Protein AF-Q2I180-F1 (afdb_monomer)

Secondary structure (DSSP, 8-state):
--------SS--PPPP-HHHHH-HHHHHHHHHHGGGGS--S-HHHHT-SS--HHHHHHHHHHHHHHHHHTT--HHHHHHHHHHHHHHHTTS---GGGHHHHHHHHHHHHHHH--

Organism: Ictalurus punctatus (NCBI:txid7998)

Mean predicted aligned error: 6.55 Å

Radius of gyration: 18.35 Å; Cα contacts (8 Å, |Δi|>4): 86; chains: 1; bounding box: 57×36×45 Å

pLDDT: mean 90.59, std 13.03, range [41.16, 98.62]

Sequence (114 aa):
MELFCREKEGVVRALLDPTIFSDDRVLQSLLTIEDMFLPQAPYFQRVQKDLQPYMRRVVATWMLEVCEEEDCEQEVFLLAVNYLDRYLSVVPTKKSCLQLLGAVCLFLASKLKS

Solvent-accessible surface area (backbone atoms only — not comparable to full-atom values): 6769 Å² total; per-residue (Å²): 136,81,84,75,79,73,75,67,96,61,89,86,71,85,73,90,55,65,62,70,79,69,36,67,66,49,56,53,49,53,61,70,50,45,76,82,68,56,52,56,78,69,20,62,82,76,43,24,83,67,45,54,76,66,57,55,49,54,46,52,51,53,49,46,52,53,34,62,75,67,69,50,51,72,64,19,52,56,46,14,51,46,47,45,47,40,46,42,35,75,45,70,50,54,62,90,47,49,59,59,50,49,52,52,24,43,55,55,22,39,75,74,49,109

InterPro domains:
  IPR006671 Cyclin, N-terminal [PF00134] (26-113)
  IPR036915 Cyclin-like superfamily [SSF47954] (22-112)
  IPR039361 Cyclin [PTHR10177] (45-112)
  IPR048258 Cyclins, cyclin-box [PS00292] (56-87)

Foldseek 3Di:
DDPPPPPPPDDDDDDDDCCCVVPVVNVVVCVVCVVVQDQDPPLCVPPEDADDPVLLVVLLVVLVVVCVVVVHDPQLSVQLNSQLRNCSSHHHDHSVCSNVSSVVSSVVSRVVRD

Nearest PDB structures (foldseek):
  7sj3-assembly1_B  TM=9.696E-01  e=1.482E-08  Homo sapiens
  6p8h-assembly1_A  TM=9.387E-01  e=1.680E-07  Homo sapiens
  6ath-assembly1_B  TM=9.439E-01  e=8.316E-05  Homo sapiens
  6guc-assembly2_D  TM=9.459E-01  e=7.879E-05  Bos taurus
  7mkx-assembly1_B  TM=9.424E-01  e=1.426E-04  Homo sapiens

Structure (mmCIF, N/CA/C/O backbone):
data_AF-Q2I180-F1
#
_entry.id   AF-Q2I180-F1
#
loop_
_atom_site.group_PDB
_atom_site.id
_atom_site.type_symbol
_atom_site.label_atom_id
_atom_site.label_alt_id
_atom_site.label_comp_id
_atom_site.label_asym_id
_atom_site.label_entity_id
_atom_site.label_seq_id
_atom_site.pdbx_PDB_ins_code
_atom_site.Cartn_x
_atom_site.Cartn_y
_atom_site.Cartn_z
_atom_site.occupancy
_atom_site.B_iso_or_equiv
_atom_site.auth_seq_id
_atom_site.auth_comp_id
_atom_site.auth_asym_id
_atom_site.auth_atom_id
_atom_site.pdbx_PDB_model_num
ATOM 1 N N . MET A 1 1 ? 39.641 -28.053 -6.806 1.00 41.16 1 MET A N 1
ATOM 2 C CA . MET A 1 1 ? 39.078 -27.305 -7.946 1.00 41.16 1 MET A CA 1
ATOM 3 C C . MET A 1 1 ? 37.900 -26.534 -7.375 1.00 41.16 1 MET A C 1
ATOM 5 O O . MET A 1 1 ? 36.818 -27.086 -7.244 1.00 41.16 1 MET A O 1
ATOM 9 N N . GLU A 1 2 ? 38.175 -25.347 -6.841 1.00 41.88 2 GLU A N 1
ATOM 10 C CA . GLU A 1 2 ? 37.184 -24.522 -6.146 1.00 41.88 2 GLU A CA 1
ATOM 11 C C . GLU A 1 2 ? 36.348 -23.796 -7.198 1.00 41.88 2 GLU A C 1
ATOM 13 O O . GLU A 1 2 ? 36.866 -22.988 -7.970 1.00 41.88 2 GLU A O 1
ATOM 18 N N . LEU A 1 3 ? 35.061 -24.134 -7.272 1.00 48.47 3 LEU A N 1
ATOM 19 C CA . LEU A 1 3 ? 34.081 -23.365 -8.026 1.00 48.47 3 LEU A CA 1
ATOM 20 C C . LEU A 1 3 ? 33.884 -22.035 -7.291 1.00 48.47 3 LEU A C 1
ATOM 22 O O . LEU A 1 3 ? 33.014 -21.908 -6.435 1.00 48.47 3 LEU A O 1
ATOM 26 N N . PHE A 1 4 ? 34.726 -21.050 -7.603 1.00 52.31 4 PHE A N 1
ATOM 27 C CA . PHE A 1 4 ? 34.483 -19.657 -7.253 1.00 52.31 4 PHE A CA 1
ATOM 28 C C . PHE A 1 4 ? 33.259 -19.182 -8.044 1.00 52.31 4 PHE A C 1
ATOM 30 O O . PHE A 1 4 ? 33.375 -18.658 -9.154 1.00 52.31 4 PHE A O 1
ATOM 37 N N . CYS A 1 5 ? 32.068 -19.356 -7.473 1.00 57.03 5 CYS A N 1
ATOM 38 C CA . CYS A 1 5 ? 30.942 -18.493 -7.793 1.00 57.03 5 CYS A CA 1
ATOM 39 C C . CYS A 1 5 ? 31.336 -17.083 -7.339 1.00 57.03 5 CYS A C 1
ATOM 41 O O . CYS A 1 5 ? 31.124 -16.704 -6.192 1.00 57.03 5 CYS A O 1
ATOM 43 N N . ARG A 1 6 ? 31.991 -16.322 -8.224 1.00 53.47 6 ARG A N 1
ATOM 44 C CA . ARG A 1 6 ? 32.110 -14.870 -8.089 1.00 53.47 6 ARG A CA 1
ATOM 45 C C . ARG A 1 6 ? 30.697 -14.306 -8.196 1.00 53.47 6 ARG A C 1
ATOM 47 O O . ARG A 1 6 ? 30.239 -13.995 -9.295 1.00 53.47 6 ARG A O 1
ATOM 54 N N . GLU A 1 7 ? 30.006 -14.199 -7.070 1.00 60.84 7 GLU A N 1
ATOM 55 C CA . GLU A 1 7 ? 28.931 -13.225 -6.937 1.00 60.84 7 GLU A CA 1
ATOM 56 C C . GLU A 1 7 ? 29.562 -11.876 -7.296 1.00 60.84 7 GLU A C 1
ATOM 58 O O . GLU A 1 7 ? 30.527 -11.433 -6.672 1.00 60.84 7 GLU A O 1
ATOM 63 N N . LYS A 1 8 ? 29.146 -11.292 -8.424 1.00 57.25 8 LYS A N 1
ATOM 64 C CA . LYS A 1 8 ? 29.594 -9.947 -8.778 1.00 57.25 8 LYS A CA 1
ATOM 65 C C . LYS A 1 8 ? 29.101 -9.026 -7.664 1.00 57.25 8 LYS A C 1
ATOM 67 O O . LYS A 1 8 ? 27.902 -8.994 -7.414 1.00 57.25 8 LYS A O 1
ATOM 72 N N . GLU A 1 9 ? 30.009 -8.282 -7.038 1.00 57.62 9 GLU A N 1
ATOM 73 C CA . GLU A 1 9 ? 29.699 -7.197 -6.096 1.00 57.62 9 GLU A CA 1
ATOM 74 C C . GLU A 1 9 ? 28.994 -6.044 -6.835 1.00 57.62 9 GLU A C 1
ATOM 76 O O . GLU A 1 9 ? 29.583 -5.009 -7.137 1.00 57.62 9 GLU A O 1
ATOM 81 N N . GLY A 1 10 ? 27.735 -6.246 -7.216 1.00 67.00 10 GLY A N 1
ATOM 82 C CA . GLY A 1 10 ? 26.932 -5.244 -7.899 1.00 67.00 10 GLY A CA 1
ATOM 83 C C . GLY A 1 10 ? 25.478 -5.671 -8.018 1.00 67.00 10 GLY A C 1
ATOM 84 O O . GLY A 1 10 ? 25.181 -6.829 -8.306 1.00 67.00 10 GLY A O 1
ATOM 85 N N . VAL A 1 11 ? 24.571 -4.714 -7.820 1.00 70.06 11 VAL A N 1
ATOM 86 C CA . VAL A 1 11 ? 23.131 -4.916 -8.004 1.00 70.06 11 VAL A CA 1
ATOM 87 C C . VAL A 1 11 ? 22.871 -5.313 -9.460 1.00 70.06 11 VAL A C 1
ATOM 89 O O . VAL A 1 11 ? 23.137 -4.541 -10.384 1.00 70.06 11 VAL A O 1
ATOM 92 N N . VAL A 1 12 ? 22.374 -6.531 -9.679 1.00 78.25 12 VAL A N 1
ATOM 93 C CA . VAL A 1 12 ? 21.994 -7.013 -11.011 1.00 78.25 12 VAL A CA 1
ATOM 94 C C . VAL A 1 12 ? 20.635 -6.416 -11.358 1.00 78.25 12 VAL A C 1
ATOM 96 O O . VAL A 1 12 ? 19.629 -6.775 -10.761 1.00 78.25 12 VAL A O 1
ATOM 99 N N . ARG A 1 13 ? 20.600 -5.497 -12.326 1.00 81.81 13 ARG A N 1
ATOM 100 C CA . ARG A 1 13 ? 19.356 -4.903 -12.837 1.00 81.81 13 ARG A CA 1
ATOM 101 C C . ARG A 1 13 ? 18.961 -5.541 -14.165 1.00 81.81 13 ARG A C 1
ATOM 103 O O . ARG A 1 13 ? 19.824 -5.938 -14.952 1.00 81.81 13 ARG A O 1
ATOM 110 N N . ALA A 1 14 ? 17.658 -5.607 -14.423 1.00 83.69 14 ALA A N 1
ATOM 111 C CA . ALA A 1 14 ? 17.145 -6.018 -15.723 1.00 83.69 14 ALA A CA 1
ATOM 112 C C . ALA A 1 14 ? 17.614 -5.044 -16.820 1.00 83.69 14 ALA A C 1
ATOM 114 O O . ALA A 1 14 ? 17.626 -3.827 -16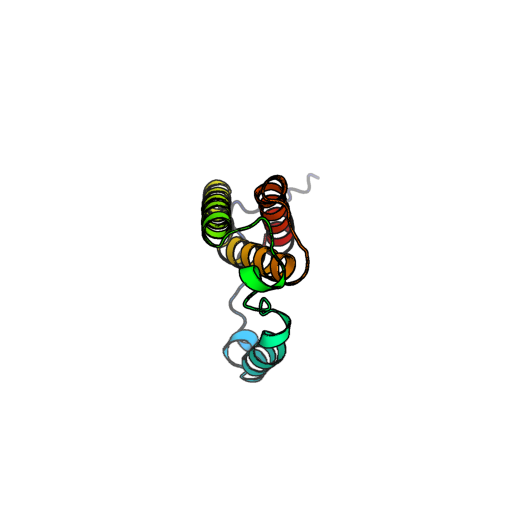.629 1.00 83.69 14 ALA A O 1
ATOM 115 N N . LEU A 1 15 ? 18.006 -5.586 -17.974 1.00 86.44 15 LEU A N 1
ATOM 116 C CA . LEU A 1 15 ? 18.282 -4.782 -19.165 1.00 86.44 15 LEU A CA 1
ATOM 117 C C . LEU A 1 15 ? 16.966 -4.242 -19.740 1.00 86.44 15 LEU A C 1
ATOM 119 O O . LEU A 1 15 ? 15.916 -4.863 -19.585 1.00 8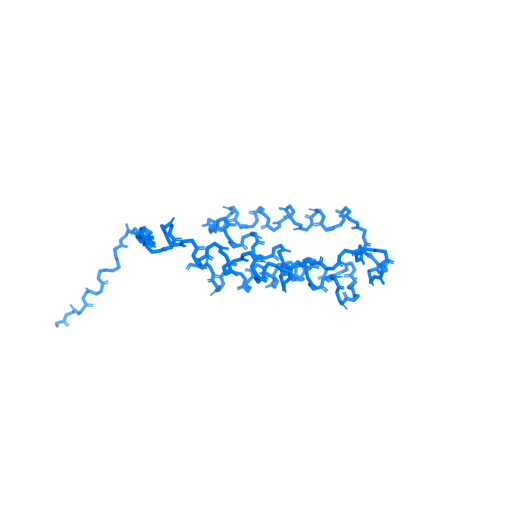6.44 15 LEU A O 1
ATOM 123 N N . LEU A 1 16 ? 17.033 -3.107 -20.438 1.00 86.06 16 LEU A N 1
ATOM 124 C CA . LEU A 1 16 ? 15.878 -2.576 -21.160 1.00 86.06 16 LEU A CA 1
ATOM 125 C C . LEU A 1 16 ? 15.461 -3.562 -22.254 1.00 86.06 16 LEU A C 1
ATOM 127 O O . LEU A 1 16 ? 16.242 -3.841 -23.164 1.00 86.06 16 LEU A O 1
ATOM 131 N N . ASP A 1 17 ? 14.229 -4.060 -22.170 1.00 90.06 17 ASP A N 1
ATOM 132 C CA . ASP A 1 17 ? 13.618 -4.883 -23.210 1.00 90.06 17 ASP A CA 1
ATOM 133 C C . ASP A 1 17 ? 12.829 -3.981 -24.175 1.00 90.06 17 ASP A C 1
ATOM 135 O O . ASP A 1 17 ? 11.791 -3.437 -23.784 1.00 90.06 17 ASP A O 1
ATOM 139 N N . PRO A 1 18 ? 13.273 -3.814 -25.437 1.00 90.19 18 PRO A N 1
ATOM 140 C CA . PRO A 1 18 ? 12.567 -2.994 -26.419 1.00 90.19 18 PRO A CA 1
ATOM 141 C C . PRO A 1 18 ? 11.113 -3.422 -26.629 1.00 90.19 18 PRO A C 1
ATOM 143 O O . PRO A 1 18 ? 10.276 -2.573 -26.923 1.00 90.19 18 PRO A O 1
ATOM 146 N N . THR A 1 19 ? 10.801 -4.707 -26.448 1.00 90.25 19 THR A N 1
ATOM 147 C CA . THR A 1 19 ? 9.450 -5.258 -26.603 1.00 90.25 19 THR A CA 1
ATOM 148 C C . THR A 1 19 ? 8.502 -4.692 -25.554 1.00 90.25 19 THR A C 1
ATOM 150 O O . THR A 1 19 ? 7.372 -4.355 -25.882 1.00 90.25 19 THR A O 1
ATOM 153 N N . ILE A 1 20 ? 8.962 -4.523 -24.310 1.00 91.44 20 ILE A N 1
ATOM 154 C CA . ILE A 1 20 ? 8.139 -3.971 -23.223 1.00 91.44 20 ILE A CA 1
ATOM 155 C C . ILE A 1 20 ? 7.737 -2.520 -23.519 1.00 91.44 20 ILE A C 1
ATOM 157 O O . ILE A 1 20 ? 6.619 -2.120 -23.203 1.00 91.44 20 ILE A O 1
ATOM 161 N N . PHE A 1 21 ? 8.635 -1.742 -24.132 1.00 87.50 21 PHE A N 1
ATOM 162 C CA . PHE A 1 21 ? 8.456 -0.295 -24.302 1.00 87.50 21 PHE A CA 1
ATOM 163 C C . PHE A 1 21 ? 7.979 0.136 -25.693 1.00 87.50 21 PHE A C 1
ATOM 165 O O . PHE A 1 21 ? 7.456 1.237 -25.826 1.00 87.50 21 PHE A O 1
ATOM 172 N N . SER A 1 22 ? 8.180 -0.686 -26.726 1.00 91.38 22 SER A N 1
ATOM 173 C CA . SER A 1 22 ? 7.849 -0.334 -28.118 1.00 91.38 22 SER A CA 1
ATOM 174 C C . SER A 1 22 ? 6.601 -1.039 -28.645 1.00 91.38 22 SER A C 1
ATOM 176 O O . SER A 1 22 ? 6.082 -0.649 -29.686 1.00 91.38 22 SER A O 1
ATOM 178 N N . ASP A 1 23 ? 6.137 -2.096 -27.974 1.00 94.88 23 ASP A N 1
ATOM 179 C CA . ASP A 1 23 ? 4.945 -2.833 -28.383 1.00 94.88 23 ASP A CA 1
ATOM 180 C C . ASP A 1 23 ? 3.705 -2.314 -27.646 1.00 94.88 23 ASP A C 1
ATOM 182 O O . ASP A 1 23 ? 3.501 -2.589 -26.460 1.00 94.88 23 ASP A O 1
ATOM 186 N N . ASP A 1 24 ? 2.833 -1.611 -28.371 1.00 94.25 24 ASP A N 1
ATOM 187 C CA . ASP A 1 24 ? 1.578 -1.065 -27.841 1.00 94.25 24 ASP A CA 1
ATOM 188 C C . ASP A 1 24 ? 0.701 -2.127 -27.158 1.00 94.25 24 ASP A C 1
ATOM 190 O O . ASP A 1 24 ? -0.071 -1.811 -26.249 1.00 94.25 24 ASP A O 1
ATOM 194 N N . ARG A 1 25 ? 0.824 -3.407 -27.543 1.00 95.75 25 ARG A N 1
ATOM 195 C CA . ARG A 1 25 ? 0.053 -4.502 -26.937 1.00 95.75 25 ARG A CA 1
ATOM 196 C C . ARG A 1 25 ? 0.374 -4.682 -25.459 1.00 95.75 25 ARG A C 1
ATOM 198 O O . ARG A 1 25 ? -0.503 -5.119 -24.714 1.00 95.75 25 ARG A O 1
ATOM 205 N N . VAL A 1 26 ? 1.592 -4.353 -25.026 1.00 95.50 26 VAL A N 1
ATOM 206 C CA . VAL A 1 26 ? 1.992 -4.430 -23.614 1.00 95.50 26 VAL A CA 1
ATOM 207 C C . VAL A 1 26 ? 1.211 -3.398 -22.811 1.00 95.50 26 VAL A C 1
ATOM 209 O O . VAL A 1 26 ? 0.537 -3.764 -21.850 1.00 95.50 26 VAL A O 1
ATOM 212 N N . LEU A 1 27 ? 1.204 -2.139 -23.256 1.00 93.81 27 LEU A N 1
ATOM 213 C CA . LEU A 1 27 ? 0.432 -1.077 -22.611 1.00 93.81 27 LEU A CA 1
ATOM 214 C C . LEU A 1 27 ? -1.068 -1.396 -22.608 1.00 93.81 27 LEU A C 1
ATOM 216 O O . LEU A 1 27 ? -1.711 -1.292 -21.568 1.00 93.81 27 LEU A O 1
ATOM 220 N N . GLN A 1 28 ? -1.621 -1.845 -23.738 1.00 95.75 28 GLN A N 1
ATOM 221 C CA . GLN A 1 28 ? -3.035 -2.231 -23.813 1.00 95.75 28 GLN A CA 1
ATOM 222 C C . GLN A 1 28 ? -3.374 -3.378 -22.857 1.00 95.75 28 GLN A C 1
ATOM 224 O O . GLN A 1 28 ? -4.425 -3.360 -22.217 1.00 95.75 28 GLN A O 1
ATOM 229 N N . SER A 1 29 ? -2.477 -4.354 -22.710 1.00 94.44 29 SER A N 1
ATOM 230 C CA . SER A 1 29 ? -2.657 -5.449 -21.755 1.00 94.44 29 SER A CA 1
ATOM 231 C C . SER A 1 29 ? -2.633 -4.944 -20.313 1.00 94.44 29 SER A C 1
ATOM 233 O O . SER A 1 29 ? -3.497 -5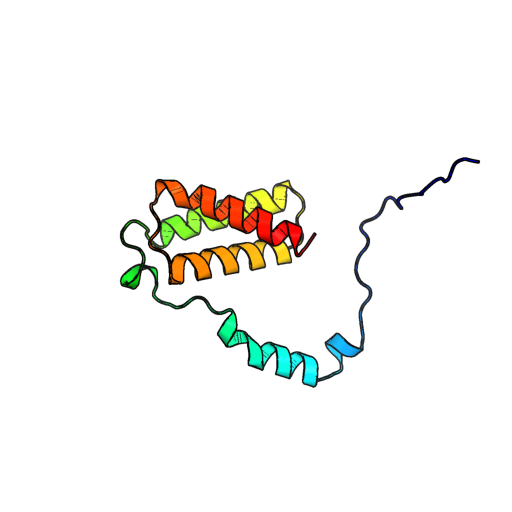.336 -19.534 1.00 94.44 29 SER A O 1
ATOM 235 N N . LEU A 1 30 ? -1.699 -4.047 -19.966 1.00 94.56 30 LEU A N 1
ATOM 236 C CA . LEU A 1 30 ? -1.614 -3.439 -18.633 1.00 94.56 30 LEU A CA 1
ATOM 237 C C . LEU A 1 30 ? -2.880 -2.642 -18.288 1.00 94.56 30 LEU A C 1
ATOM 239 O O . LEU A 1 30 ? -3.426 -2.823 -17.203 1.00 94.56 30 LEU A O 1
ATOM 243 N N . LEU A 1 31 ? -3.384 -1.834 -19.225 1.00 95.19 31 LEU A N 1
ATOM 244 C CA . LEU A 1 31 ? -4.638 -1.093 -19.055 1.00 95.19 31 LEU A CA 1
ATOM 245 C C . LEU A 1 31 ? -5.840 -2.037 -18.913 1.00 95.19 31 LEU A C 1
ATOM 247 O O . LEU A 1 31 ? -6.703 -1.819 -18.072 1.00 95.19 31 LEU A O 1
ATOM 251 N N . THR A 1 32 ? -5.882 -3.123 -19.689 1.00 96.00 32 THR A N 1
ATOM 252 C CA . THR A 1 32 ? -6.989 -4.096 -19.640 1.00 96.00 32 THR A CA 1
ATOM 253 C C . THR A 1 32 ? -7.092 -4.789 -18.281 1.00 96.00 32 THR A C 1
ATOM 255 O O . THR A 1 32 ? -8.193 -5.096 -17.828 1.00 96.00 32 THR A O 1
ATOM 258 N N . ILE A 1 33 ? -5.961 -5.067 -17.628 1.00 95.00 33 ILE A N 1
ATOM 259 C CA . ILE A 1 33 ? -5.951 -5.762 -16.335 1.00 95.00 33 ILE A CA 1
ATOM 260 C C . ILE A 1 33 ? -6.023 -4.815 -15.134 1.00 95.00 33 ILE A C 1
ATOM 262 O O . ILE A 1 33 ? -6.189 -5.307 -14.020 1.00 95.00 33 ILE A O 1
ATOM 266 N N . GLU A 1 34 ? -5.898 -3.499 -15.326 1.00 94.19 34 GLU A N 1
ATOM 267 C CA . GLU A 1 34 ? -5.793 -2.503 -14.249 1.00 94.19 34 GLU A CA 1
ATOM 268 C C . GLU A 1 34 ? -6.921 -2.640 -13.215 1.00 94.19 34 GLU A C 1
ATOM 270 O O . GLU A 1 34 ? -6.658 -2.747 -12.013 1.00 94.19 34 GLU A O 1
ATOM 275 N N . ASP A 1 35 ? -8.164 -2.770 -13.687 1.00 91.94 35 ASP A N 1
ATOM 276 C CA . ASP A 1 35 ? -9.360 -2.901 -12.848 1.00 91.94 35 ASP A CA 1
ATOM 277 C C . ASP A 1 35 ? -9.296 -4.087 -11.868 1.00 91.94 35 ASP A C 1
ATOM 279 O O . ASP A 1 35 ? -9.870 -4.036 -10.778 1.00 91.94 35 ASP A O 1
ATOM 283 N N . MET A 1 36 ? -8.551 -5.148 -12.200 1.00 91.31 36 MET A N 1
ATOM 284 C CA . MET A 1 36 ? -8.394 -6.336 -11.348 1.00 91.31 36 MET A CA 1
ATOM 285 C C . MET A 1 36 ? -7.546 -6.069 -10.093 1.00 91.31 36 MET A C 1
ATOM 287 O O . MET A 1 36 ? -7.578 -6.850 -9.129 1.00 91.31 36 MET A O 1
ATOM 291 N N . PHE A 1 37 ? -6.771 -4.983 -10.097 1.00 91.31 37 PHE A N 1
ATOM 292 C CA . PHE A 1 37 ? -5.821 -4.629 -9.043 1.00 91.31 37 PHE A CA 1
ATOM 293 C C . PHE A 1 37 ? -6.199 -3.348 -8.295 1.00 91.31 37 PHE A C 1
ATOM 295 O O . PHE A 1 37 ? -5.509 -2.984 -7.339 1.00 91.31 37 PHE A O 1
ATOM 302 N N . LEU A 1 38 ? -7.304 -2.692 -8.656 1.00 92.31 38 LEU A N 1
ATOM 303 C CA . LEU A 1 38 ? -7.784 -1.518 -7.936 1.00 92.31 38 LEU A CA 1
ATOM 304 C C . LEU A 1 38 ? -8.394 -1.905 -6.573 1.00 92.31 38 LEU A C 1
ATOM 306 O O . LEU A 1 38 ? -9.175 -2.858 -6.477 1.00 92.31 38 LEU A O 1
ATOM 310 N N . PRO A 1 39 ? -8.075 -1.176 -5.486 1.00 91.06 39 PRO A N 1
ATOM 311 C CA . PRO A 1 39 ? -8.789 -1.327 -4.225 1.00 91.06 39 PRO A CA 1
ATOM 312 C C . PRO A 1 39 ? -10.240 -0.842 -4.373 1.00 91.06 39 PRO A C 1
ATOM 314 O O . PRO A 1 39 ? -10.506 0.203 -4.968 1.00 91.06 39 PRO A O 1
ATOM 317 N N . GLN A 1 40 ? -11.197 -1.577 -3.800 1.00 89.06 40 GLN A N 1
ATOM 318 C CA . GLN A 1 40 ? -12.614 -1.218 -3.897 1.00 89.06 40 GLN A CA 1
ATOM 319 C C . GLN A 1 40 ? -12.963 -0.094 -2.914 1.00 89.06 40 GLN A C 1
ATOM 321 O O . GLN A 1 40 ? -13.257 -0.319 -1.739 1.00 89.06 40 GLN A O 1
ATOM 326 N N . ALA A 1 41 ? -12.949 1.146 -3.397 1.00 83.94 41 ALA A N 1
ATOM 327 C CA . ALA A 1 41 ? -13.364 2.310 -2.623 1.00 83.94 41 ALA A CA 1
ATOM 328 C C . ALA A 1 41 ? -14.906 2.432 -2.520 1.00 83.94 41 ALA A C 1
ATOM 330 O O . ALA A 1 41 ? -15.628 2.021 -3.433 1.00 83.94 41 ALA A O 1
ATOM 331 N N . PRO A 1 42 ? -15.457 3.041 -1.448 1.00 90.50 42 PRO A N 1
ATOM 332 C CA . PRO A 1 42 ? -14.782 3.578 -0.269 1.00 90.50 42 PRO A CA 1
ATOM 333 C C . PRO A 1 42 ? -14.870 2.585 0.921 1.00 90.50 42 PRO A C 1
ATOM 335 O O . PRO A 1 42 ? -15.894 2.457 1.601 1.00 90.50 42 PRO A O 1
ATOM 338 N N . TYR A 1 43 ? -13.792 1.825 1.161 1.00 95.19 43 TYR A N 1
ATOM 339 C CA . TYR A 1 43 ? -13.791 0.691 2.101 1.00 95.19 43 TYR A CA 1
ATOM 340 C C . TYR A 1 43 ? -13.729 1.083 3.585 1.00 95.19 43 TYR A C 1
ATOM 342 O O . TYR A 1 43 ? -14.131 0.292 4.440 1.00 95.19 43 TYR A O 1
ATOM 350 N N . PHE A 1 44 ? -13.312 2.311 3.912 1.00 95.62 44 PHE A N 1
ATOM 351 C CA . PHE A 1 44 ? -13.368 2.829 5.286 1.00 95.62 44 PHE A CA 1
ATOM 352 C C . PHE A 1 44 ? -14.799 3.036 5.792 1.00 95.62 44 PHE A C 1
ATOM 354 O O . PHE A 1 44 ? -15.034 3.001 6.990 1.00 95.62 44 PHE A O 1
ATOM 361 N N . GLN A 1 45 ? -15.755 3.254 4.889 1.00 94.38 45 GLN A N 1
ATOM 362 C CA . GLN A 1 45 ? -17.165 3.443 5.221 1.00 94.38 45 GLN A CA 1
ATOM 363 C C . GLN A 1 45 ? -17.945 2.130 5.126 1.00 94.38 45 GLN A C 1
ATOM 365 O O . GLN A 1 45 ? -18.924 1.940 5.841 1.00 94.38 45 GLN A O 1
ATOM 370 N N . ARG A 1 46 ? -17.544 1.240 4.208 1.00 94.56 46 ARG A N 1
ATOM 371 C CA . ARG A 1 46 ? -18.301 0.024 3.876 1.00 94.56 46 ARG A CA 1
ATOM 372 C C . ARG A 1 46 ? -17.830 -1.225 4.615 1.00 94.56 46 ARG A C 1
ATOM 374 O O . ARG A 1 46 ? -18.652 -2.080 4.926 1.00 94.56 46 ARG A O 1
ATOM 381 N N . VAL A 1 47 ? -16.528 -1.346 4.871 1.00 96.69 47 VAL A N 1
ATOM 382 C CA . VAL A 1 47 ? -15.904 -2.593 5.347 1.00 96.6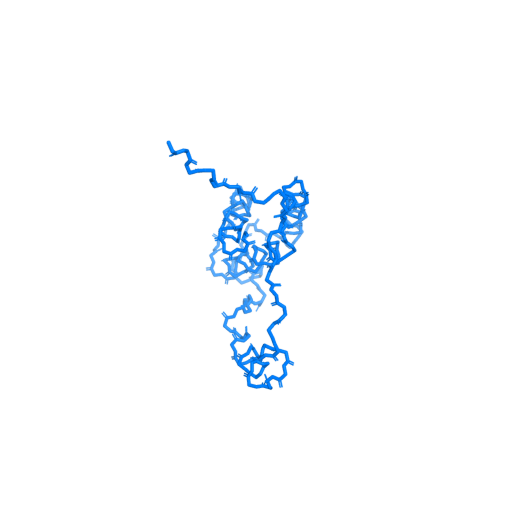9 47 VAL A CA 1
ATOM 383 C C . VAL A 1 47 ? -15.251 -2.399 6.707 1.00 96.69 47 VAL A C 1
ATOM 385 O O . VAL A 1 47 ? -15.462 -3.197 7.622 1.00 96.69 47 VAL A O 1
ATOM 388 N N . GLN A 1 48 ? -14.476 -1.327 6.863 1.00 97.44 48 GLN A N 1
ATOM 389 C CA . GLN A 1 48 ? -13.733 -1.076 8.091 1.00 97.44 48 GLN A CA 1
ATOM 390 C C . GLN A 1 48 ? -14.610 -0.383 9.135 1.00 97.44 48 GLN A C 1
ATOM 392 O O . GLN A 1 48 ? -15.135 0.696 8.897 1.00 97.44 48 GLN A O 1
ATOM 397 N N . LYS A 1 49 ? -14.743 -0.999 10.314 1.00 95.06 49 LYS A N 1
ATOM 398 C CA . LYS A 1 49 ? -15.466 -0.419 11.462 1.00 95.06 49 LYS A CA 1
ATOM 399 C C . LYS A 1 49 ? -14.527 0.232 12.478 1.00 95.06 49 LYS A C 1
ATOM 401 O O . LYS A 1 49 ? -14.863 1.259 13.057 1.00 95.06 49 LYS A O 1
ATOM 406 N N . ASP A 1 50 ? -13.336 -0.343 12.640 1.00 96.38 50 ASP A N 1
ATOM 407 C CA . ASP A 1 50 ? -12.371 0.052 13.675 1.00 96.38 50 ASP A CA 1
ATOM 408 C C . ASP A 1 50 ? -11.222 0.917 13.131 1.00 96.38 50 ASP A C 1
ATOM 410 O O . ASP A 1 50 ? -10.403 1.420 13.904 1.00 96.38 50 ASP A O 1
ATOM 414 N N . LEU A 1 51 ? -11.129 1.075 11.805 1.00 97.56 51 LEU A N 1
ATOM 415 C CA . LEU A 1 51 ? -10.055 1.818 11.150 1.00 97.56 51 LEU A CA 1
ATOM 416 C C . LEU A 1 51 ? -10.548 3.149 10.606 1.00 97.56 51 LEU A C 1
ATOM 418 O O . LEU A 1 51 ? -11.650 3.262 10.079 1.00 97.56 51 LEU A O 1
ATOM 422 N N . GLN A 1 52 ? -9.672 4.143 10.681 1.00 96.81 52 GLN A N 1
ATOM 423 C CA . GLN A 1 52 ? -9.878 5.466 10.106 1.00 96.81 52 GLN A CA 1
ATOM 424 C C . GLN A 1 52 ? -8.792 5.743 9.056 1.00 96.81 52 GLN A C 1
ATOM 426 O O . GLN A 1 52 ? -7.671 5.247 9.219 1.00 96.81 52 GLN A O 1
ATOM 431 N N . PRO A 1 53 ? -9.051 6.573 8.026 1.00 96.88 53 PRO A N 1
ATOM 432 C CA . PRO A 1 53 ? -8.080 6.849 6.960 1.00 96.88 53 PRO A CA 1
ATOM 433 C C . PRO A 1 53 ? -6.697 7.294 7.461 1.00 96.88 53 PRO A C 1
ATOM 435 O O . PRO A 1 53 ? -5.669 6.896 6.914 1.00 96.88 53 PRO A O 1
ATOM 438 N N . TYR A 1 54 ? -6.643 8.065 8.554 1.00 97.62 54 TYR A N 1
ATOM 439 C CA . TYR A 1 54 ? -5.373 8.502 9.139 1.00 97.62 54 TYR A CA 1
ATOM 440 C C . TYR A 1 54 ? -4.536 7.338 9.697 1.00 97.62 54 TYR A C 1
ATOM 442 O O . TYR A 1 54 ? -3.313 7.419 9.678 1.00 97.62 54 TYR A O 1
ATOM 450 N N . MET A 1 55 ? -5.163 6.254 10.168 1.00 98.06 55 MET A N 1
ATOM 451 C CA . MET A 1 55 ? -4.451 5.075 10.677 1.00 98.06 55 MET A CA 1
ATOM 452 C C . MET A 1 55 ? -3.739 4.343 9.538 1.00 98.06 55 MET A C 1
ATOM 454 O O . MET A 1 55 ? -2.588 3.944 9.693 1.00 98.06 55 MET A O 1
ATOM 458 N N . ARG A 1 56 ? -4.390 4.239 8.368 1.00 97.62 56 ARG A N 1
ATOM 459 C CA . ARG A 1 56 ? -3.759 3.731 7.141 1.00 97.62 56 ARG A CA 1
ATOM 460 C C . ARG A 1 56 ? -2.599 4.621 6.715 1.00 97.62 56 ARG A C 1
ATOM 462 O O . ARG A 1 56 ? -1.570 4.096 6.316 1.00 97.62 56 ARG A O 1
ATOM 469 N N . ARG A 1 57 ? -2.733 5.950 6.815 1.00 98.12 57 ARG A N 1
ATOM 470 C CA . ARG A 1 57 ? -1.622 6.875 6.533 1.00 98.12 57 ARG A CA 1
ATOM 471 C C . ARG A 1 57 ? -0.422 6.602 7.440 1.00 98.12 57 ARG A C 1
ATOM 473 O O . ARG A 1 57 ? 0.672 6.464 6.924 1.00 98.12 57 ARG A O 1
ATOM 480 N N . VAL A 1 58 ? -0.640 6.472 8.750 1.00 98.44 58 VAL A N 1
ATOM 481 C CA . VAL A 1 58 ? 0.433 6.179 9.717 1.00 98.44 58 VAL A CA 1
ATOM 482 C C . VAL A 1 58 ? 1.154 4.874 9.372 1.00 98.44 58 VAL A C 1
ATOM 484 O O . VAL A 1 58 ? 2.378 4.858 9.329 1.00 98.44 58 VAL A O 1
ATOM 487 N N . VAL A 1 59 ? 0.417 3.799 9.069 1.00 98.44 59 VAL A N 1
ATOM 488 C CA . VAL A 1 59 ? 1.038 2.511 8.711 1.00 98.44 59 VAL A CA 1
ATOM 489 C C . VAL A 1 59 ? 1.728 2.562 7.350 1.00 98.44 59 VAL A C 1
ATOM 491 O O . VAL A 1 59 ? 2.812 2.016 7.223 1.00 98.44 59 VAL A O 1
ATOM 494 N N . ALA A 1 60 ? 1.166 3.248 6.354 1.00 98.44 60 ALA A N 1
ATOM 495 C CA . ALA A 1 60 ? 1.817 3.407 5.054 1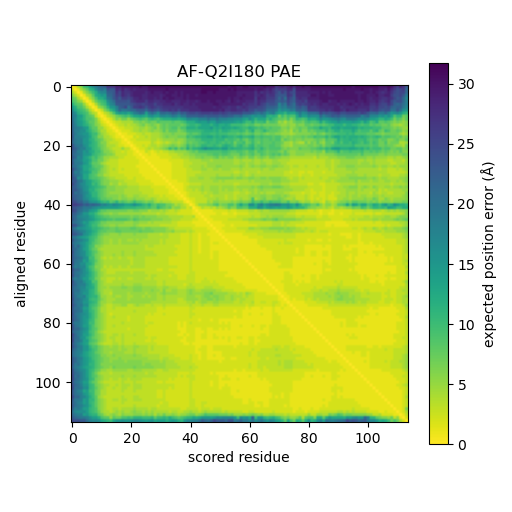.00 98.44 60 ALA A CA 1
ATOM 496 C C . ALA A 1 60 ? 3.111 4.234 5.145 1.00 98.44 60 ALA A C 1
ATOM 498 O O . ALA A 1 60 ? 4.072 3.918 4.457 1.00 98.44 60 ALA A O 1
ATOM 499 N N . THR A 1 61 ? 3.156 5.263 5.997 1.00 98.56 61 THR A N 1
ATOM 500 C CA . THR A 1 61 ? 4.392 6.013 6.269 1.00 98.56 61 THR A CA 1
ATOM 501 C C . THR A 1 61 ? 5.438 5.116 6.924 1.00 98.56 61 THR A C 1
ATOM 503 O O . THR A 1 61 ? 6.545 5.033 6.415 1.00 98.56 61 THR A O 1
ATOM 506 N N . TRP A 1 62 ? 5.062 4.362 7.960 1.00 98.44 62 TRP A N 1
ATOM 507 C CA . TRP 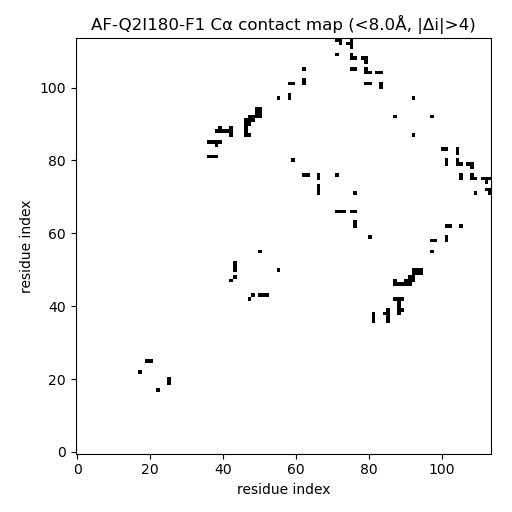A 1 62 ? 5.961 3.379 8.574 1.00 98.44 62 TRP A CA 1
ATOM 508 C C . TRP A 1 62 ? 6.456 2.324 7.568 1.00 98.44 62 TRP A C 1
ATOM 510 O O . TRP A 1 62 ? 7.623 1.958 7.576 1.00 98.44 62 TRP A O 1
ATOM 520 N N . MET A 1 63 ? 5.593 1.845 6.665 1.00 98.56 63 MET A N 1
ATOM 521 C CA . MET A 1 63 ? 6.000 0.900 5.619 1.00 98.56 63 MET A CA 1
ATOM 522 C C . MET A 1 63 ? 7.027 1.498 4.652 1.00 98.56 63 MET A C 1
ATOM 524 O O . MET A 1 63 ? 7.903 0.773 4.194 1.00 98.56 63 MET A O 1
ATOM 528 N N . LEU A 1 64 ? 6.907 2.790 4.328 1.00 98.12 64 LEU A N 1
ATOM 529 C CA . LEU A 1 64 ? 7.875 3.490 3.485 1.00 98.12 64 LEU A CA 1
ATOM 530 C C . LEU A 1 64 ? 9.230 3.597 4.189 1.00 98.12 64 LEU A C 1
ATOM 532 O O . LEU A 1 64 ? 10.233 3.238 3.588 1.00 98.12 64 LEU A O 1
ATOM 536 N N . GLU A 1 65 ? 9.232 4.004 5.461 1.00 98.19 65 GLU A N 1
ATOM 537 C CA . GLU A 1 65 ? 10.442 4.095 6.292 1.00 98.19 65 GLU A CA 1
ATOM 538 C C . GLU A 1 65 ? 11.181 2.746 6.340 1.00 98.19 65 GLU A C 1
ATOM 540 O O . GLU A 1 65 ? 12.381 2.692 6.096 1.00 98.19 65 GLU A O 1
ATOM 545 N N . VAL A 1 66 ? 10.462 1.634 6.542 1.00 97.56 66 VAL A N 1
ATOM 546 C CA . VAL A 1 66 ? 11.058 0.283 6.519 1.00 97.56 66 VAL A CA 1
ATOM 547 C C . VAL A 1 66 ? 11.651 -0.061 5.149 1.00 97.56 66 VAL A C 1
ATOM 549 O O . VAL A 1 66 ? 12.724 -0.650 5.076 1.00 97.56 66 VAL A O 1
ATOM 552 N N . CYS A 1 67 ? 10.974 0.287 4.050 1.00 96.31 67 CYS A N 1
ATOM 553 C CA . CYS A 1 67 ? 11.522 0.066 2.710 1.00 96.31 67 CYS A CA 1
ATOM 554 C C . CYS A 1 67 ? 12.796 0.881 2.454 1.00 96.31 67 CYS A C 1
ATOM 556 O O . CYS A 1 67 ? 13.691 0.380 1.783 1.00 96.31 67 CYS A O 1
ATOM 558 N N . GLU A 1 68 ? 12.873 2.112 2.963 1.00 95.44 68 GLU A N 1
ATOM 559 C CA . GLU A 1 68 ? 14.057 2.969 2.843 1.00 95.44 68 GLU A CA 1
ATOM 560 C C . GLU A 1 68 ? 15.226 2.444 3.690 1.00 95.44 68 GLU A C 1
ATOM 562 O O . GLU A 1 68 ? 16.359 2.420 3.215 1.00 95.44 68 GLU A O 1
ATOM 567 N N . GLU A 1 69 ? 14.961 1.979 4.914 1.00 96.25 69 GLU A N 1
ATOM 568 C CA . GLU A 1 69 ? 15.976 1.389 5.800 1.00 96.25 69 GLU A CA 1
ATOM 569 C C . GLU A 1 69 ? 16.569 0.086 5.237 1.00 96.25 69 GLU A C 1
ATOM 571 O O . GLU A 1 69 ? 17.767 -0.156 5.377 1.00 96.25 69 GLU A O 1
ATOM 576 N N . GLU A 1 70 ? 15.750 -0.726 4.565 1.00 93.06 70 GLU A N 1
ATOM 577 C CA . GLU A 1 70 ? 16.154 -2.004 3.962 1.00 93.06 70 GLU A CA 1
ATOM 578 C C . GLU A 1 70 ? 16.615 -1.874 2.494 1.00 93.06 70 GLU A C 1
ATOM 580 O O . GLU A 1 70 ? 16.799 -2.887 1.820 1.00 93.06 70 GLU A O 1
ATOM 585 N N . ASP A 1 71 ? 16.767 -0.646 1.980 1.00 91.44 71 ASP A N 1
ATOM 586 C CA . ASP A 1 71 ? 17.172 -0.337 0.595 1.00 91.44 71 ASP A CA 1
ATOM 587 C C . ASP A 1 71 ? 16.338 -1.095 -0.466 1.00 91.44 71 ASP A C 1
ATOM 589 O O . ASP A 1 71 ? 16.833 -1.602 -1.477 1.00 91.44 71 ASP A O 1
ATOM 593 N N . CYS A 1 72 ? 15.031 -1.213 -0.207 1.00 90.12 72 CYS A N 1
ATOM 594 C CA . CYS A 1 72 ? 14.088 -1.892 -1.090 1.00 90.12 72 CYS A CA 1
ATOM 595 C C . CYS A 1 72 ? 13.888 -1.116 -2.399 1.00 90.12 72 CYS A C 1
ATOM 597 O O . CYS A 1 72 ? 13.837 0.115 -2.424 1.00 90.12 72 CYS A O 1
ATOM 599 N N . GLU A 1 73 ? 13.628 -1.834 -3.496 1.00 90.31 73 GLU A N 1
ATOM 600 C CA . GLU A 1 73 ? 13.170 -1.187 -4.725 1.00 90.31 73 GLU A CA 1
ATOM 601 C C . GLU A 1 73 ? 11.822 -0.476 -4.510 1.00 90.31 73 GLU A C 1
ATOM 603 O O . GLU A 1 73 ? 10.935 -0.976 -3.814 1.00 90.31 73 GLU A O 1
ATOM 608 N N . GLN A 1 74 ? 11.624 0.669 -5.174 1.00 90.50 74 GLN A N 1
ATOM 609 C CA . GLN A 1 74 ? 10.391 1.466 -5.076 1.00 90.50 74 GLN A CA 1
ATOM 610 C C . GLN A 1 74 ? 9.121 0.637 -5.347 1.00 90.50 74 GLN A C 1
ATOM 612 O O . GLN A 1 74 ? 8.065 0.870 -4.754 1.00 90.50 74 GLN A O 1
ATOM 617 N N . GLU A 1 75 ? 9.225 -0.352 -6.235 1.00 93.44 75 GLU A N 1
ATOM 618 C CA . GLU A 1 75 ? 8.132 -1.246 -6.610 1.00 93.44 75 GLU A CA 1
ATOM 619 C C . GLU A 1 75 ? 7.633 -2.098 -5.433 1.00 93.44 75 GLU A C 1
ATOM 621 O O . GLU A 1 75 ? 6.436 -2.383 -5.364 1.00 93.44 75 GLU A O 1
ATOM 626 N N . VAL A 1 76 ? 8.508 -2.448 -4.480 1.00 96.25 76 VAL A N 1
ATOM 627 C CA . VAL A 1 76 ? 8.153 -3.213 -3.274 1.00 96.25 76 VAL A CA 1
ATOM 628 C C . VAL A 1 76 ? 7.145 -2.438 -2.437 1.00 96.25 76 VAL A C 1
ATOM 630 O O . VAL A 1 76 ? 6.092 -2.971 -2.085 1.00 96.25 76 VAL A O 1
ATOM 633 N N . PHE A 1 77 ? 7.425 -1.163 -2.158 1.00 97.62 77 PHE A N 1
ATOM 634 C CA . PHE A 1 77 ? 6.530 -0.316 -1.374 1.00 97.62 77 PHE A CA 1
ATOM 635 C C . PHE A 1 77 ? 5.172 -0.138 -2.065 1.00 97.62 77 PHE A C 1
ATOM 637 O O . PHE A 1 77 ? 4.122 -0.334 -1.446 1.00 97.62 77 PHE A O 1
ATOM 644 N N . LEU A 1 78 ? 5.180 0.188 -3.362 1.00 96.94 78 LEU A N 1
ATOM 645 C CA . LEU A 1 78 ? 3.953 0.399 -4.138 1.00 96.94 78 LEU A CA 1
ATOM 646 C C . LEU A 1 78 ? 3.083 -0.866 -4.173 1.00 96.94 78 LEU A C 1
ATOM 648 O O . LEU A 1 78 ? 1.866 -0.791 -3.981 1.00 96.94 78 LEU A O 1
ATOM 652 N N . LEU A 1 79 ? 3.705 -2.033 -4.351 1.00 96.94 79 LEU A N 1
ATOM 653 C CA . LEU A 1 79 ? 3.021 -3.321 -4.342 1.00 96.94 79 LEU A CA 1
ATOM 654 C C . LEU A 1 79 ? 2.482 -3.676 -2.948 1.00 96.94 79 LEU A C 1
ATOM 656 O O . LEU A 1 79 ? 1.333 -4.105 -2.825 1.00 96.94 79 LEU A O 1
ATOM 660 N N . ALA A 1 80 ? 3.260 -3.442 -1.890 1.00 98.25 80 ALA A N 1
ATOM 661 C CA . ALA A 1 80 ? 2.830 -3.679 -0.514 1.00 98.25 80 ALA A CA 1
ATOM 662 C C . ALA A 1 80 ? 1.618 -2.811 -0.137 1.00 98.25 80 ALA A C 1
ATOM 664 O O . ALA A 1 80 ? 0.668 -3.298 0.478 1.00 98.25 80 ALA A O 1
ATOM 665 N N . VAL A 1 81 ? 1.607 -1.539 -0.543 1.00 98.06 81 VAL A N 1
ATOM 666 C CA . VAL A 1 81 ? 0.463 -0.640 -0.342 1.00 98.06 81 VAL A CA 1
ATOM 667 C C . VAL A 1 81 ? -0.756 -1.101 -1.146 1.00 98.06 81 VAL A C 1
ATOM 669 O O . VAL A 1 81 ? -1.868 -1.094 -0.614 1.00 98.06 81 VAL A O 1
ATOM 672 N N . ASN A 1 82 ? -0.570 -1.572 -2.385 1.00 97.31 82 ASN A N 1
ATOM 673 C CA . A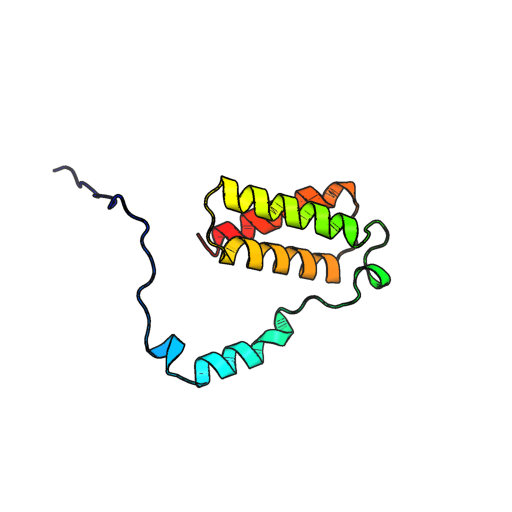SN A 1 82 ? -1.658 -2.162 -3.167 1.00 97.31 82 ASN A CA 1
ATOM 674 C C . ASN A 1 82 ? -2.273 -3.384 -2.457 1.00 97.31 82 ASN A C 1
ATOM 676 O O . ASN A 1 82 ? -3.497 -3.493 -2.368 1.00 97.31 82 ASN A O 1
ATOM 680 N N . TYR A 1 83 ? -1.446 -4.271 -1.893 1.00 97.94 83 TYR A N 1
ATOM 681 C CA . TYR A 1 83 ? -1.918 -5.407 -1.094 1.00 97.94 83 TYR A CA 1
ATOM 682 C C . TYR A 1 83 ? -2.681 -4.973 0.150 1.00 97.94 83 TYR A C 1
ATOM 684 O O . TYR A 1 83 ? -3.762 -5.505 0.414 1.00 97.94 83 TYR A O 1
ATOM 692 N N . LEU A 1 84 ? -2.155 -3.986 0.878 1.00 98.19 84 LEU A N 1
ATOM 693 C CA . LEU A 1 84 ? -2.803 -3.432 2.058 1.00 98.19 84 LEU A CA 1
ATOM 694 C C . LEU A 1 84 ? -4.205 -2.913 1.714 1.00 98.19 84 LEU A C 1
ATOM 696 O O . LEU A 1 84 ? -5.188 -3.330 2.327 1.00 98.19 84 LEU A O 1
ATOM 700 N N . ASP A 1 85 ? -4.317 -2.040 0.712 1.00 97.88 85 ASP A N 1
ATOM 701 C CA . ASP A 1 85 ? -5.586 -1.399 0.365 1.00 97.88 85 ASP A CA 1
ATOM 702 C C . ASP A 1 85 ? -6.604 -2.407 -0.204 1.00 97.88 85 ASP A C 1
ATOM 704 O O . ASP A 1 85 ? -7.792 -2.332 0.123 1.00 97.88 85 ASP A O 1
ATOM 708 N N . ARG A 1 86 ? -6.171 -3.403 -0.992 1.00 97.19 86 ARG A N 1
ATOM 709 C CA . ARG A 1 86 ? -7.055 -4.473 -1.498 1.00 97.19 86 ARG A CA 1
ATOM 710 C C . ARG A 1 86 ? -7.546 -5.395 -0.386 1.00 97.19 86 ARG A C 1
ATOM 712 O O . ARG A 1 86 ? -8.723 -5.747 -0.376 1.00 97.19 86 ARG A O 1
ATOM 719 N N . TYR A 1 87 ? -6.695 -5.741 0.578 1.00 97.56 87 TYR A N 1
ATOM 720 C CA . TYR A 1 87 ? -7.110 -6.532 1.737 1.00 97.56 87 TYR A CA 1
ATOM 721 C C . TYR A 1 87 ? -8.127 -5.766 2.594 1.00 97.56 87 TYR A C 1
ATOM 723 O O . TYR A 1 87 ? -9.197 -6.286 2.917 1.00 97.56 87 TYR A O 1
ATOM 731 N N . LEU 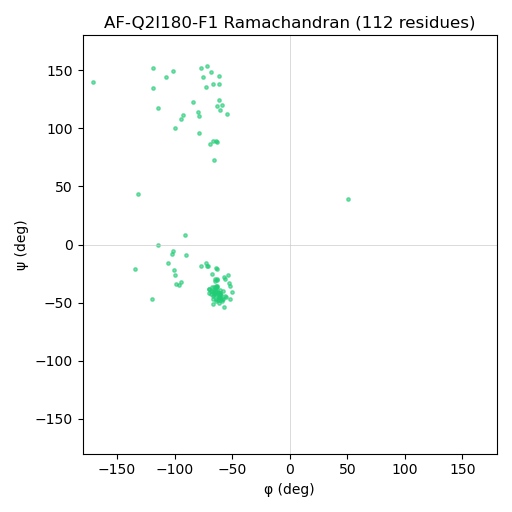A 1 88 ? -7.848 -4.492 2.892 1.00 97.69 88 LEU A N 1
ATOM 732 C CA . LEU A 1 88 ? -8.773 -3.616 3.620 1.00 97.69 88 LEU A CA 1
ATOM 733 C C . LEU A 1 88 ? -10.079 -3.356 2.851 1.00 97.69 88 LEU A C 1
ATOM 735 O O . LEU A 1 88 ? -11.094 -3.017 3.461 1.00 97.69 88 LEU A O 1
ATOM 739 N N . SER A 1 89 ? -10.087 -3.556 1.534 1.00 96.81 89 SER A N 1
ATOM 740 C CA . SER A 1 89 ? -11.294 -3.442 0.715 1.00 96.81 89 SER A CA 1
ATOM 741 C C . SER A 1 89 ? -12.288 -4.584 0.907 1.00 96.81 89 SER A C 1
ATOM 743 O O . SER A 1 89 ? -13.438 -4.439 0.506 1.00 96.81 89 SER A O 1
ATOM 745 N N . VAL A 1 90 ? -11.882 -5.708 1.509 1.00 96.38 90 VAL A N 1
ATOM 746 C CA . VAL A 1 90 ? -12.743 -6.899 1.629 1.00 96.38 90 VAL A CA 1
ATOM 747 C C . VAL A 1 90 ? -12.749 -7.533 3.021 1.00 96.38 90 VAL A C 1
ATOM 749 O O . VAL A 1 90 ? -13.717 -8.211 3.362 1.00 96.38 90 VAL A O 1
ATOM 752 N N . VAL A 1 91 ? -11.732 -7.295 3.860 1.00 97.12 91 VAL A N 1
ATOM 753 C CA . VAL A 1 91 ? -11.634 -7.894 5.202 1.00 97.12 91 VAL A CA 1
ATOM 754 C C . VAL A 1 91 ? -11.735 -6.840 6.313 1.00 97.12 91 VAL A C 1
ATOM 756 O O . VAL A 1 91 ? -10.835 -6.002 6.446 1.00 97.12 91 VAL A O 1
ATOM 759 N N . PRO A 1 92 ? -12.765 -6.896 7.182 1.00 97.25 92 PRO A N 1
ATOM 760 C CA . PRO A 1 92 ? -12.832 -6.059 8.378 1.00 97.25 92 PRO A CA 1
ATOM 761 C C . PRO A 1 92 ? -11.625 -6.313 9.288 1.00 97.25 92 PRO A C 1
ATOM 763 O O . PRO A 1 92 ? -11.409 -7.432 9.753 1.00 97.25 92 PRO A O 1
ATOM 766 N N . THR A 1 93 ? -10.834 -5.275 9.547 1.00 97.44 93 THR A N 1
ATOM 767 C CA . THR A 1 93 ? -9.553 -5.396 10.248 1.00 97.44 93 T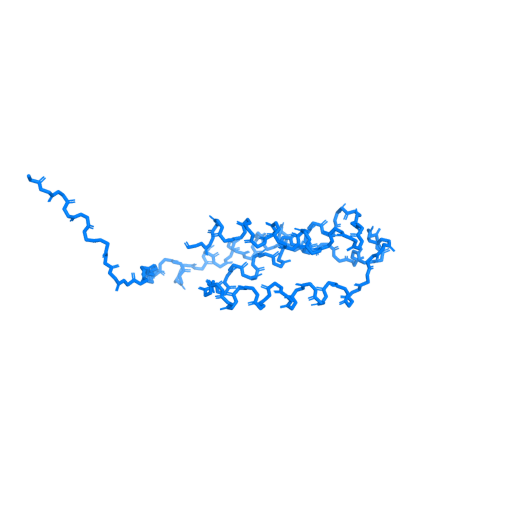HR A CA 1
ATOM 768 C C . THR A 1 93 ? -9.565 -4.591 11.541 1.00 97.44 93 THR A C 1
ATOM 770 O O . THR A 1 93 ? -9.984 -3.436 11.577 1.00 97.44 93 THR A O 1
ATOM 773 N N . LYS A 1 94 ? -9.079 -5.199 12.627 1.00 97.62 94 LYS A N 1
ATOM 774 C CA . LYS A 1 94 ? -8.914 -4.512 13.913 1.00 97.62 94 LYS A CA 1
ATOM 775 C C . LYS A 1 94 ? -7.701 -3.591 13.871 1.00 97.62 94 LYS A C 1
ATOM 777 O O . LYS A 1 94 ? -6.655 -3.969 13.345 1.00 97.62 94 LYS A O 1
ATOM 782 N N . LYS A 1 95 ? -7.789 -2.440 14.545 1.00 96.69 95 LYS A N 1
ATOM 783 C CA . LYS A 1 95 ? -6.670 -1.492 14.703 1.00 96.69 95 LYS A CA 1
ATOM 784 C C . LYS A 1 95 ? -5.381 -2.162 15.193 1.00 96.69 95 LYS A C 1
ATOM 786 O O . LYS A 1 95 ? -4.309 -1.862 14.679 1.00 96.69 95 LYS A O 1
ATOM 791 N N . SER A 1 96 ? -5.486 -3.097 16.139 1.00 97.12 96 SER A N 1
ATOM 792 C CA . SER A 1 96 ? -4.343 -3.831 16.703 1.00 97.12 96 SER A CA 1
ATOM 793 C C . SER A 1 96 ? -3.590 -4.695 15.688 1.00 97.12 96 SER A C 1
ATOM 795 O O . SER A 1 96 ? -2.445 -5.052 15.930 1.00 97.12 96 SER A O 1
ATOM 797 N N . CYS A 1 97 ? -4.220 -5.052 14.568 1.00 98.00 97 CYS A N 1
ATOM 798 C CA . CYS A 1 97 ? -3.638 -5.918 13.546 1.00 98.00 97 CYS A CA 1
ATOM 799 C C . CYS A 1 97 ? -3.125 -5.138 12.329 1.00 98.00 97 CYS A C 1
ATOM 801 O O . CYS A 1 97 ? -2.534 -5.745 11.443 1.00 98.00 97 CYS A O 1
ATOM 803 N N . LEU A 1 98 ? -3.340 -3.818 12.258 1.00 98.00 98 LEU A N 1
ATOM 804 C CA . LEU A 1 98 ? -3.048 -3.044 11.049 1.00 98.00 98 LEU A CA 1
ATOM 805 C C . LEU A 1 98 ? -1.549 -3.003 10.718 1.00 98.00 98 LEU A C 1
ATOM 807 O O . LEU A 1 98 ? -1.177 -3.161 9.560 1.00 98.00 98 LEU A O 1
ATOM 811 N N . GLN A 1 99 ? -0.687 -2.840 11.723 1.00 98.25 99 GLN A N 1
ATOM 812 C CA . GLN A 1 99 ? 0.764 -2.840 11.510 1.00 98.25 99 GLN A CA 1
ATOM 813 C C . GLN A 1 99 ? 1.286 -4.235 11.134 1.00 98.25 99 GLN A C 1
ATOM 815 O O . GLN A 1 99 ? 2.120 -4.353 10.242 1.00 98.25 99 GLN A O 1
ATOM 820 N N . LEU A 1 100 ? 0.738 -5.299 11.741 1.00 98.62 100 LEU A N 1
ATOM 821 C CA . LEU A 1 100 ? 1.039 -6.682 11.352 1.00 98.62 100 LEU A CA 1
ATOM 822 C C . LEU A 1 100 ? 0.648 -6.946 9.893 1.00 98.62 100 LEU A C 1
ATOM 824 O O . LEU A 1 100 ? 1.426 -7.536 9.152 1.00 98.62 100 LEU A O 1
ATOM 828 N N . LEU A 1 101 ? -0.533 -6.488 9.469 1.00 98.62 101 LEU A N 1
ATOM 829 C CA . LEU A 1 101 ? -0.960 -6.578 8.075 1.00 98.62 101 LEU A CA 1
ATOM 830 C C . LEU A 1 101 ? 0.031 -5.857 7.149 1.00 98.62 101 LEU A C 1
ATOM 832 O O . LEU A 1 101 ? 0.460 -6.445 6.163 1.00 98.62 101 LEU A O 1
ATOM 836 N N . GLY A 1 102 ? 0.450 -4.635 7.500 1.00 98.56 102 GLY A N 1
ATOM 837 C CA . GLY A 1 102 ? 1.482 -3.900 6.761 1.00 98.56 102 GLY A CA 1
ATOM 838 C C . GLY A 1 102 ? 2.800 -4.673 6.644 1.00 98.56 102 GLY A C 1
ATOM 839 O O . GLY A 1 102 ? 3.343 -4.785 5.547 1.00 98.56 102 GLY A O 1
ATOM 840 N N . ALA A 1 103 ? 3.268 -5.287 7.736 1.00 98.44 103 ALA A N 1
ATOM 841 C CA . ALA A 1 103 ? 4.471 -6.123 7.743 1.00 98.44 103 ALA A CA 1
ATOM 842 C C . ALA A 1 103 ? 4.344 -7.344 6.813 1.00 98.44 103 ALA A C 1
ATOM 844 O O . ALA A 1 103 ? 5.266 -7.658 6.064 1.00 98.44 103 ALA A O 1
ATOM 845 N N . VAL A 1 104 ? 3.187 -8.017 6.819 1.00 98.44 104 VAL A N 1
ATOM 846 C CA . VAL A 1 104 ? 2.914 -9.143 5.912 1.00 98.44 104 VAL A CA 1
ATOM 847 C C . VAL A 1 104 ? 2.885 -8.675 4.456 1.00 98.44 104 VAL A C 1
ATOM 849 O O . VAL A 1 104 ? 3.453 -9.341 3.594 1.00 98.44 104 VAL A O 1
ATOM 852 N N . CYS A 1 105 ? 2.276 -7.522 4.166 1.00 98.44 105 CYS A N 1
ATOM 853 C CA . CYS A 1 105 ? 2.261 -6.949 2.821 1.00 98.44 105 CYS A CA 1
ATOM 854 C C . CYS A 1 105 ? 3.672 -6.619 2.315 1.00 98.44 105 CYS A C 1
ATOM 856 O O . CYS A 1 105 ? 3.981 -6.948 1.171 1.00 98.44 105 CYS A O 1
ATOM 858 N N . LEU A 1 106 ? 4.526 -6.031 3.161 1.00 98.12 106 LEU A N 1
ATOM 859 C CA . LEU A 1 106 ? 5.937 -5.781 2.846 1.00 98.12 106 LEU A CA 1
ATOM 860 C C . LEU A 1 106 ? 6.690 -7.079 2.562 1.00 98.12 106 LEU A C 1
ATOM 862 O O . LEU A 1 106 ? 7.364 -7.185 1.542 1.00 98.12 106 LEU A O 1
ATOM 866 N N . PHE A 1 107 ? 6.529 -8.086 3.422 1.00 97.31 107 PHE A N 1
ATOM 867 C CA . PHE A 1 107 ? 7.175 -9.385 3.247 1.00 97.31 107 PHE A CA 1
ATOM 868 C C . PHE A 1 107 ? 6.761 -10.073 1.938 1.00 97.31 107 PHE A C 1
ATOM 870 O O . PHE A 1 107 ? 7.599 -10.635 1.239 1.00 97.31 107 PHE A O 1
ATOM 877 N N . LEU A 1 108 ? 5.475 -10.030 1.579 1.00 97.94 108 LEU A N 1
ATOM 878 C CA . LEU A 1 108 ? 5.001 -10.595 0.314 1.00 97.94 108 LEU A CA 1
ATOM 879 C C . LEU A 1 108 ? 5.538 -9.819 -0.892 1.00 97.94 108 LEU A C 1
ATOM 881 O O . LEU A 1 108 ? 5.979 -10.432 -1.861 1.00 97.94 108 LEU A O 1
ATOM 885 N N . ALA A 1 109 ? 5.508 -8.486 -0.834 1.00 97.25 109 ALA A N 1
ATOM 886 C CA . ALA A 1 109 ? 5.983 -7.644 -1.924 1.00 97.25 109 ALA A CA 1
ATOM 887 C C . ALA A 1 109 ? 7.490 -7.808 -2.155 1.00 97.25 109 ALA A C 1
ATOM 889 O O . ALA A 1 109 ? 7.907 -7.961 -3.301 1.00 97.25 109 ALA A O 1
ATOM 890 N N . SER A 1 110 ? 8.292 -7.869 -1.088 1.00 94.50 110 SER A N 1
ATOM 891 C CA . SER A 1 110 ? 9.740 -8.051 -1.206 1.00 94.50 110 SER A CA 1
ATOM 892 C C . SER A 1 110 ? 10.100 -9.409 -1.796 1.00 94.50 110 SER A C 1
ATOM 894 O O . SER A 1 110 ? 11.057 -9.506 -2.539 1.00 94.50 110 SER A O 1
ATOM 896 N N . LYS A 1 111 ? 9.305 -10.462 -1.571 1.00 92.50 111 LYS A N 1
ATOM 897 C CA . LYS A 1 111 ? 9.527 -11.769 -2.218 1.00 92.50 111 LYS A CA 1
ATOM 898 C C . LYS A 1 111 ? 9.189 -11.801 -3.710 1.00 92.50 111 LYS A C 1
ATOM 900 O O . LYS A 1 111 ? 9.614 -12.730 -4.392 1.00 92.50 111 LYS A O 1
ATOM 905 N N . LEU A 1 112 ? 8.406 -10.845 -4.205 1.00 90.19 112 LEU A N 1
ATOM 906 C CA . LEU A 1 112 ? 8.014 -10.758 -5.616 1.00 90.19 112 LEU A CA 1
ATOM 907 C C . LEU A 1 112 ? 8.850 -9.752 -6.408 1.00 90.19 112 LEU A C 1
ATOM 909 O O . LEU A 1 112 ? 8.957 -9.879 -7.626 1.00 90.19 112 LEU A O 1
ATOM 913 N N . LYS A 1 113 ? 9.391 -8.746 -5.721 1.00 76.81 113 LYS A N 1
ATOM 914 C CA . LYS A 1 113 ? 10.117 -7.606 -6.286 1.00 76.81 113 LYS A CA 1
ATOM 915 C C . LYS A 1 113 ? 11.447 -7.372 -5.547 1.00 76.81 113 LYS A C 1
ATOM 917 O O . LYS A 1 113 ? 11.752 -6.240 -5.192 1.00 76.81 113 LYS A O 1
ATOM 922 N N . SER A 1 114 ? 12.185 -8.452 -5.266 1.00 58.81 114 SER A N 1
ATOM 923 C CA . SER A 1 114 ? 13.567 -8.422 -4.743 1.00 58.81 114 SER A CA 1
ATOM 924 C C . SER A 1 114 ? 14.602 -8.445 -5.848 1.00 58.81 114 SER A C 1
ATOM 926 O O . SER A 1 114 ? 14.406 -9.288 -6.758 1.00 58.81 114 SER A O 1
#